Protein AF-A0A3B0U647-F1 (afdb_monomer_lite)

Foldseek 3Di:
DQDDQWDWDDDVVTDIDGPDDQQVAFLLSVCCNPVNPCPLQADPVRDPGLDPVDHDPCNVVVVVVSVVVSVVRRVHTRVNVVVVVVVVD

Structure (mmCIF, N/CA/C/O backbone):
data_AF-A0A3B0U647-F1
#
_entry.id   AF-A0A3B0U647-F1
#
loop_
_atom_site.group_PDB
_atom_site.id
_atom_site.type_symbol
_atom_site.label_atom_id
_atom_site.label_alt_id
_atom_site.label_comp_id
_atom_site.label_asym_id
_atom_site.label_entity_id
_atom_site.label_seq_id
_atom_site.pdbx_PDB_ins_code
_atom_site.Cartn_x
_atom_site.Cartn_y
_atom_site.Cartn_z
_atom_site.occupancy
_atom_site.B_iso_or_equiv
_atom_site.auth_seq_id
_atom_site.auth_comp_id
_atom_site.auth_asym_id
_atom_site.auth_atom_id
_atom_site.pdbx_PDB_model_num
ATOM 1 N N . MET A 1 1 ? -8.548 -4.624 -10.305 1.00 40.34 1 MET A N 1
ATOM 2 C CA . MET A 1 1 ? -7.551 -4.963 -11.346 1.00 40.34 1 MET A CA 1
ATOM 3 C C . MET A 1 1 ? -6.185 -4.590 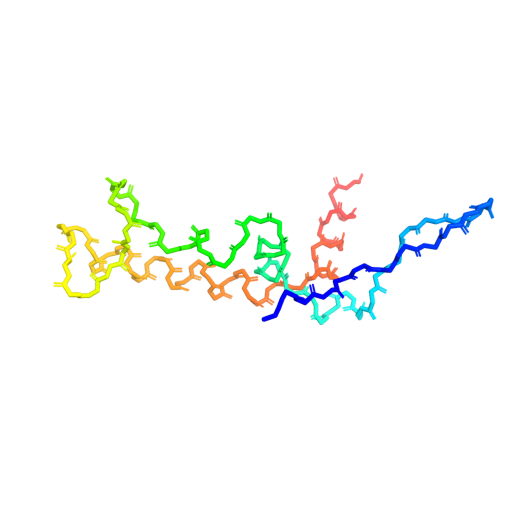-10.799 1.00 40.34 1 MET A C 1
ATOM 5 O O . MET A 1 1 ? -6.061 -3.480 -10.305 1.00 40.34 1 MET A O 1
ATOM 9 N N . ALA A 1 2 ? -5.205 -5.495 -10.811 1.00 56.69 2 ALA A N 1
ATOM 10 C CA . ALA A 1 2 ? -3.854 -5.167 -10.354 1.00 56.69 2 ALA A CA 1
ATOM 11 C C . ALA A 1 2 ? -3.219 -4.152 -11.323 1.00 56.69 2 ALA A C 1
ATOM 13 O O . ALA A 1 2 ? -3.179 -4.398 -12.531 1.00 56.69 2 ALA A O 1
ATOM 14 N N . LYS A 1 3 ? -2.777 -3.001 -10.804 1.00 67.81 3 LYS A N 1
ATOM 15 C CA . LYS A 1 3 ? -2.068 -1.965 -11.569 1.00 67.81 3 LYS A CA 1
ATOM 16 C C . LYS A 1 3 ? -0.747 -2.569 -12.067 1.00 67.81 3 LYS A C 1
ATOM 18 O O . LYS A 1 3 ? -0.004 -3.169 -11.293 1.00 67.81 3 LYS A O 1
ATOM 23 N N . LYS A 1 4 ? -0.480 -2.495 -13.376 1.00 80.94 4 LYS A N 1
ATOM 24 C CA . LYS A 1 4 ? 0.770 -3.001 -13.963 1.00 80.94 4 LYS A CA 1
ATOM 25 C C . LYS A 1 4 ? 1.835 -1.917 -13.853 1.00 80.94 4 LYS A C 1
ATOM 27 O O . LYS A 1 4 ? 1.825 -0.990 -14.652 1.00 80.94 4 LYS A O 1
ATOM 32 N N . PHE A 1 5 ? 2.761 -2.063 -12.910 1.00 88.75 5 PHE A N 1
ATOM 33 C CA . PHE A 1 5 ? 3.846 -1.097 -12.706 1.00 88.75 5 PHE A CA 1
ATOM 34 C C . PHE A 1 5 ? 5.017 -1.274 -13.669 1.00 88.75 5 PHE A C 1
ATOM 36 O O . PHE A 1 5 ? 5.737 -0.317 -13.918 1.00 88.75 5 PHE A O 1
ATOM 43 N N . LEU A 1 6 ? 5.220 -2.476 -14.215 1.00 93.38 6 LEU A N 1
ATOM 44 C CA . LEU A 1 6 ? 6.375 -2.788 -15.054 1.00 93.38 6 LEU A CA 1
ATOM 45 C C . LEU A 1 6 ? 5.959 -3.267 -16.446 1.00 93.38 6 LEU A C 1
ATOM 47 O O . LEU A 1 6 ? 4.965 -3.981 -16.602 1.00 93.38 6 LEU A O 1
ATOM 51 N N . THR A 1 7 ? 6.770 -2.924 -17.442 1.00 93.31 7 THR A N 1
ATOM 52 C CA . THR A 1 7 ? 6.775 -3.547 -18.769 1.00 93.31 7 THR A CA 1
ATOM 53 C C . THR A 1 7 ? 8.067 -4.330 -18.943 1.00 93.31 7 THR A C 1
ATOM 55 O O . THR A 1 7 ? 9.154 -3.807 -18.689 1.00 93.31 7 THR A O 1
ATOM 58 N N . ALA A 1 8 ? 7.942 -5.582 -19.384 1.00 94.31 8 ALA A N 1
ATOM 59 C CA . ALA A 1 8 ? 9.072 -6.433 -19.735 1.00 94.31 8 ALA A CA 1
ATOM 60 C C . ALA A 1 8 ? 9.427 -6.247 -21.216 1.00 94.31 8 ALA A C 1
ATOM 62 O O . ALA A 1 8 ? 8.565 -6.380 -22.084 1.00 94.31 8 ALA A O 1
ATOM 63 N N . ILE A 1 9 ? 10.696 -5.968 -21.496 1.00 95.25 9 ILE A N 1
ATOM 64 C CA . ILE A 1 9 ? 11.244 -5.833 -22.846 1.00 95.25 9 ILE A CA 1
ATOM 65 C C . ILE A 1 9 ? 12.132 -7.060 -23.104 1.00 95.25 9 ILE A C 1
ATOM 67 O O . ILE A 1 9 ? 13.193 -7.160 -22.486 1.00 95.25 9 ILE A O 1
ATOM 71 N N . PRO A 1 10 ? 11.714 -8.018 -23.952 1.00 94.44 10 PRO A N 1
ATOM 72 C CA . PRO A 1 10 ? 12.498 -9.218 -24.237 1.00 94.44 10 PRO A CA 1
ATOM 73 C C . PRO A 1 10 ? 13.627 -8.960 -25.250 1.00 94.44 10 PRO A C 1
ATOM 75 O O . PRO A 1 10 ? 13.551 -8.040 -26.061 1.00 94.44 10 PRO A O 1
ATOM 78 N N . GLY A 1 11 ? 14.642 -9.832 -25.244 1.00 94.88 11 GLY A N 1
ATOM 79 C CA . GLY A 1 11 ? 15.763 -9.822 -26.195 1.00 94.88 11 GLY A CA 1
ATOM 80 C C . GLY A 1 11 ? 17.059 -9.195 -25.651 1.00 94.88 11 GLY A C 1
ATOM 81 O O . GLY A 1 11 ? 17.091 -8.717 -24.514 1.00 94.88 11 GLY A O 1
ATOM 82 N N . PRO A 1 12 ? 18.159 -9.224 -26.430 1.00 94.44 12 PRO A N 1
ATOM 83 C CA . PRO A 1 12 ? 19.431 -8.612 -26.043 1.00 94.44 12 PRO A CA 1
ATOM 84 C C . PRO A 1 12 ? 19.278 -7.106 -25.792 1.00 94.44 12 PRO A C 1
ATOM 86 O O . PRO A 1 12 ? 18.727 -6.393 -26.626 1.00 94.44 12 PRO A O 1
ATOM 89 N N . GLY A 1 13 ? 19.750 -6.623 -24.639 1.00 91.44 13 GLY A N 1
ATOM 90 C CA . GLY A 1 13 ? 19.538 -5.234 -24.200 1.00 91.44 13 GLY A CA 1
ATOM 91 C C . GLY A 1 13 ? 18.145 -4.954 -23.617 1.00 91.44 13 GLY A C 1
ATOM 92 O O . GLY A 1 13 ? 17.812 -3.800 -23.356 1.00 91.44 13 GLY A O 1
ATOM 93 N N . GLY A 1 14 ? 17.334 -5.997 -23.422 1.00 93.75 14 GLY A N 1
ATOM 94 C CA . GLY A 1 14 ? 16.043 -5.927 -22.753 1.00 93.75 14 GLY A CA 1
ATOM 95 C C . GLY A 1 14 ? 16.137 -5.685 -21.243 1.00 93.75 14 GLY A C 1
ATOM 96 O O . GLY A 1 14 ? 17.193 -5.379 -20.690 1.00 93.75 14 GLY A O 1
ATOM 97 N N . GLY A 1 15 ? 15.007 -5.834 -20.557 1.00 93.94 15 GLY A N 1
ATOM 98 C CA . GLY A 1 15 ? 14.897 -5.610 -19.117 1.00 93.94 15 GLY A CA 1
ATOM 99 C C . GLY A 1 15 ? 13.488 -5.207 -18.700 1.00 93.94 15 GLY A C 1
ATOM 100 O O . GLY A 1 15 ? 12.524 -5.429 -19.431 1.00 93.94 15 GLY A O 1
ATOM 101 N N . TYR A 1 16 ? 13.371 -4.596 -17.525 1.00 94.19 16 TYR A N 1
ATOM 102 C CA . TYR A 1 16 ? 12.113 -4.042 -17.033 1.00 94.19 16 TYR A CA 1
ATOM 103 C C . TYR A 1 16 ? 12.173 -2.522 -17.017 1.00 94.19 16 TYR A C 1
ATOM 105 O O . TYR A 1 16 ? 13.199 -1.931 -16.681 1.00 94.19 16 TYR A O 1
ATOM 113 N N . ARG A 1 17 ? 11.051 -1.893 -17.353 1.00 92.94 17 ARG A N 1
ATOM 114 C CA . ARG A 1 17 ? 10.860 -0.449 -17.236 1.00 92.94 17 ARG A CA 1
ATOM 115 C C . ARG A 1 17 ? 9.599 -0.165 -16.432 1.00 92.94 17 ARG A C 1
ATOM 117 O O . ARG A 1 17 ? 8.620 -0.894 -16.568 1.00 92.94 17 ARG A O 1
ATOM 124 N N . LEU A 1 18 ? 9.641 0.888 -15.619 1.00 93.31 18 LEU A N 1
ATOM 125 C CA . LEU A 1 18 ? 8.466 1.413 -14.931 1.00 93.31 18 LEU A CA 1
ATOM 126 C C . LEU A 1 18 ? 7.485 2.009 -15.952 1.00 93.31 18 LEU A C 1
ATOM 128 O O . LEU A 1 18 ? 7.897 2.722 -16.866 1.00 93.31 18 LEU A O 1
ATOM 132 N N . ASN A 1 19 ? 6.205 1.683 -15.815 1.00 93.62 19 ASN A N 1
ATOM 133 C CA . ASN A 1 19 ? 5.147 2.160 -16.707 1.00 93.62 19 ASN A CA 1
ATOM 134 C C . ASN A 1 19 ? 4.722 3.592 -16.386 1.00 93.62 19 ASN A C 1
ATOM 136 O O . ASN A 1 19 ? 4.384 4.343 -17.296 1.00 93.62 19 ASN A O 1
ATOM 140 N N . ASP A 1 20 ? 4.774 3.946 -15.105 1.00 92.00 20 ASP A N 1
ATOM 141 C CA . ASP A 1 20 ? 4.380 5.246 -14.573 1.00 92.00 20 ASP A CA 1
ATOM 142 C C . ASP A 1 20 ? 5.622 6.051 -14.160 1.00 92.00 20 ASP A C 1
ATOM 144 O O . ASP A 1 20 ? 6.721 5.503 -14.024 1.00 92.00 20 ASP A O 1
ATOM 148 N N . HIS A 1 21 ? 5.471 7.357 -13.936 1.00 94.94 21 HIS A N 1
ATOM 149 C CA . HIS A 1 21 ? 6.543 8.149 -13.338 1.00 94.94 21 HIS A CA 1
ATOM 150 C C . HIS A 1 21 ? 6.742 7.717 -11.868 1.00 94.94 21 HIS A C 1
ATOM 152 O O . HIS A 1 21 ? 5.751 7.464 -11.186 1.00 94.94 21 HIS A O 1
ATOM 158 N N . PRO A 1 22 ? 7.976 7.664 -11.320 1.00 95.12 22 PRO A N 1
ATOM 159 C CA . PRO A 1 22 ? 8.199 7.250 -9.927 1.00 95.12 22 PRO A CA 1
ATOM 160 C C . PRO A 1 22 ? 7.396 8.053 -8.887 1.00 95.12 22 PRO A C 1
ATOM 162 O O . PRO A 1 22 ? 6.972 7.502 -7.878 1.00 95.12 22 PRO A O 1
ATOM 165 N N . LYS A 1 23 ? 7.119 9.333 -9.164 1.00 96.25 23 LYS A N 1
ATOM 166 C CA . LYS A 1 23 ? 6.243 10.183 -8.330 1.00 96.25 23 LYS A CA 1
ATOM 167 C C . LYS A 1 23 ? 4.781 9.723 -8.255 1.00 96.25 23 LYS A C 1
ATOM 169 O O . LYS A 1 23 ? 4.089 10.072 -7.309 1.00 96.25 23 LYS A O 1
ATOM 174 N N . ASP A 1 24 ? 4.314 8.951 -9.233 1.00 94.94 24 ASP A N 1
ATOM 175 C CA . ASP A 1 24 ? 2.921 8.489 -9.329 1.00 94.94 24 ASP A CA 1
ATOM 176 C C . ASP A 1 24 ? 2.733 7.075 -8.743 1.00 94.94 24 ASP A C 1
ATOM 178 O O . ASP A 1 24 ? 1.668 6.457 -8.874 1.00 94.94 24 ASP A O 1
ATOM 182 N N . VAL A 1 25 ? 3.786 6.533 -8.122 1.00 95.56 25 VAL A N 1
ATOM 183 C CA . VAL A 1 25 ? 3.822 5.194 -7.532 1.00 95.56 25 VAL A CA 1
ATOM 184 C C . VAL A 1 25 ? 4.120 5.325 -6.044 1.00 95.56 25 VAL A C 1
ATOM 186 O O . VAL A 1 25 ? 5.254 5.591 -5.653 1.00 95.56 25 VAL A O 1
ATOM 189 N N . SER A 1 26 ? 3.101 5.122 -5.209 1.00 96.38 26 SER A N 1
ATOM 190 C CA . SER A 1 26 ? 3.262 5.143 -3.750 1.00 96.38 26 SER A CA 1
ATOM 191 C C . SER A 1 26 ? 3.924 3.867 -3.212 1.00 96.38 26 SER A C 1
ATOM 193 O O . SER A 1 26 ? 3.908 2.810 -3.850 1.00 96.38 26 SER A O 1
ATOM 195 N N . LEU A 1 27 ? 4.457 3.918 -1.990 1.00 95.50 27 LEU A N 1
ATOM 196 C CA . LEU A 1 27 ? 4.891 2.710 -1.280 1.00 95.50 27 LEU A CA 1
ATOM 197 C C . LEU A 1 27 ? 3.726 1.728 -1.083 1.00 95.50 27 LEU A C 1
ATOM 199 O O . LEU A 1 27 ? 3.902 0.518 -1.223 1.00 95.50 27 LEU A O 1
ATOM 203 N N . TYR A 1 28 ? 2.530 2.245 -0.795 1.00 95.12 28 TYR A N 1
ATOM 204 C CA . TYR A 1 28 ? 1.313 1.442 -0.683 1.00 95.12 28 TYR A CA 1
ATOM 205 C C . TYR A 1 28 ? 1.010 0.663 -1.973 1.00 95.12 28 TYR A C 1
ATOM 207 O O . TYR A 1 28 ? 0.749 -0.539 -1.920 1.00 95.12 28 TYR A O 1
ATOM 215 N N . ASP A 1 29 ? 1.102 1.331 -3.124 1.00 93.81 29 ASP A N 1
ATOM 216 C CA . ASP A 1 29 ? 0.911 0.742 -4.453 1.00 93.81 29 ASP A CA 1
ATOM 217 C C . ASP A 1 29 ? 1.852 -0.452 -4.685 1.00 93.81 29 ASP A C 1
ATOM 219 O O . ASP A 1 29 ? 1.423 -1.506 -5.161 1.00 93.81 29 ASP A O 1
ATOM 223 N N . ILE A 1 30 ? 3.123 -0.308 -4.294 1.00 93.12 30 ILE A N 1
ATOM 224 C CA . ILE A 1 30 ? 4.139 -1.363 -4.409 1.00 93.12 30 ILE A CA 1
ATOM 225 C C . ILE A 1 30 ? 3.801 -2.551 -3.500 1.00 93.12 30 ILE A C 1
ATOM 227 O O . ILE A 1 30 ? 3.843 -3.693 -3.957 1.00 93.12 30 ILE A O 1
ATOM 231 N N . ILE A 1 31 ? 3.432 -2.302 -2.238 1.00 93.00 31 ILE A N 1
ATOM 232 C CA . ILE A 1 31 ? 3.067 -3.370 -1.291 1.00 93.00 31 ILE A CA 1
ATOM 233 C C . ILE A 1 31 ? 1.863 -4.155 -1.817 1.00 93.00 31 ILE A C 1
ATOM 235 O O . ILE A 1 31 ? 1.894 -5.381 -1.857 1.00 93.00 31 ILE A O 1
ATOM 239 N N . VAL A 1 32 ? 0.819 -3.472 -2.293 1.00 92.88 32 VAL A N 1
ATOM 240 C CA . VAL A 1 32 ? -0.367 -4.135 -2.857 1.00 92.88 32 VAL A CA 1
ATOM 241 C C . VAL A 1 32 ? -0.026 -4.935 -4.118 1.00 92.88 32 VAL A C 1
ATOM 243 O O . VAL A 1 32 ? -0.600 -6.003 -4.331 1.00 92.88 32 VAL A O 1
ATOM 246 N N . ALA A 1 33 ? 0.910 -4.464 -4.946 1.00 91.62 33 ALA A N 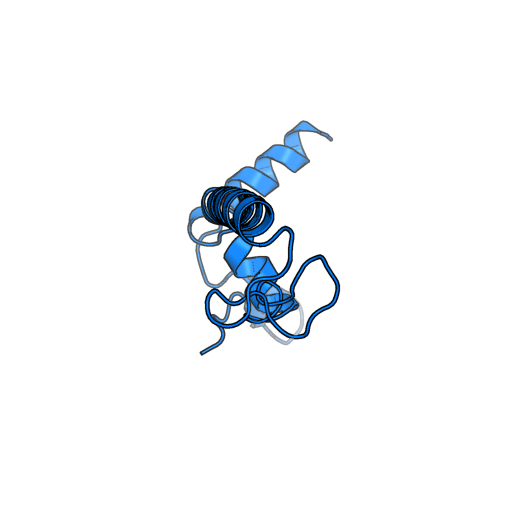1
ATOM 247 C CA . ALA A 1 33 ? 1.344 -5.186 -6.141 1.00 91.62 33 ALA A CA 1
ATOM 248 C C . ALA A 1 33 ? 2.066 -6.507 -5.828 1.00 91.62 33 ALA A C 1
ATOM 250 O O . ALA A 1 33 ? 1.976 -7.445 -6.620 1.00 91.62 33 ALA A O 1
ATOM 251 N N . VAL A 1 34 ? 2.786 -6.569 -4.702 1.00 91.62 34 VAL A N 1
ATOM 252 C CA . VAL A 1 34 ? 3.611 -7.720 -4.301 1.00 91.62 34 VAL A CA 1
ATOM 253 C C . VAL A 1 34 ? 2.855 -8.664 -3.362 1.00 91.62 34 VAL A C 1
ATOM 255 O O . VAL A 1 34 ? 2.785 -9.861 -3.630 1.00 91.62 34 VAL A O 1
ATOM 258 N N . ASP A 1 35 ? 2.265 -8.132 -2.290 1.00 90.50 35 ASP A N 1
ATOM 259 C CA . ASP A 1 35 ? 1.622 -8.902 -1.214 1.00 90.50 35 ASP A CA 1
ATOM 260 C C . ASP A 1 35 ? 0.098 -9.042 -1.389 1.00 90.50 35 ASP A C 1
ATOM 262 O O . ASP A 1 35 ? -0.550 -9.842 -0.706 1.00 90.50 35 ASP A O 1
ATOM 266 N N . GLY A 1 36 ? -0.488 -8.272 -2.309 1.00 89.00 36 GLY A N 1
ATOM 267 C CA . GLY A 1 36 ? -1.926 -8.228 -2.557 1.00 89.00 36 GLY A CA 1
ATOM 268 C C . GLY A 1 36 ? -2.681 -7.217 -1.689 1.00 89.00 36 GLY A C 1
ATOM 269 O O . GLY A 1 36 ? -2.228 -6.755 -0.642 1.00 89.00 36 GLY A O 1
ATOM 270 N N . ASP A 1 37 ? -3.900 -6.896 -2.117 1.00 82.81 37 ASP A N 1
ATOM 271 C CA . ASP A 1 37 ? -4.803 -5.935 -1.467 1.00 82.81 37 ASP A CA 1
ATOM 272 C C . ASP A 1 37 ? -5.229 -6.363 -0.051 1.00 82.81 37 ASP A C 1
ATOM 274 O O . ASP A 1 37 ? -5.401 -5.530 0.839 1.00 82.81 37 ASP A O 1
ATOM 278 N N . LYS A 1 38 ? -5.316 -7.674 0.187 1.00 86.50 38 LYS A N 1
ATO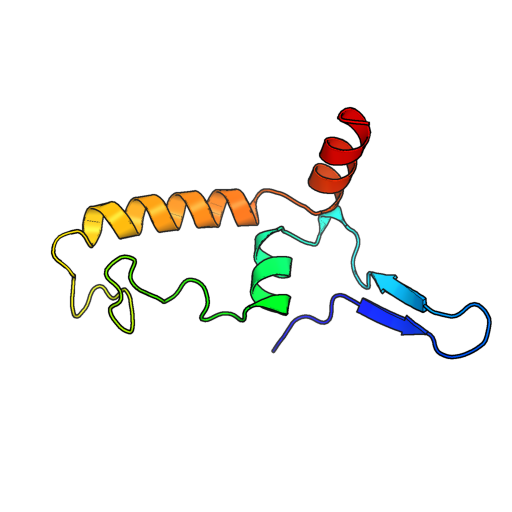M 279 C CA . LYS A 1 38 ? -5.676 -8.264 1.486 1.00 86.50 38 LYS A CA 1
ATOM 280 C C . LYS A 1 38 ? -4.568 -8.217 2.534 1.00 86.50 38 LYS A C 1
ATOM 282 O O . LYS A 1 38 ? -4.830 -8.573 3.685 1.00 86.50 38 LYS A O 1
ATOM 287 N N . MET A 1 39 ? -3.351 -7.797 2.182 1.00 85.75 39 MET A N 1
ATOM 288 C CA . MET A 1 39 ? -2.226 -7.734 3.122 1.00 85.75 39 MET A CA 1
ATOM 289 C C . MET A 1 39 ? -2.597 -6.958 4.392 1.00 85.75 39 MET A C 1
ATOM 291 O O . MET A 1 39 ? -2.335 -7.407 5.511 1.00 85.75 39 MET A O 1
ATOM 295 N N . PHE A 1 40 ? -3.303 -5.841 4.221 1.00 87.06 40 PHE A N 1
ATOM 296 C CA . PHE A 1 40 ? -3.693 -4.968 5.319 1.00 87.06 40 PHE A CA 1
ATOM 297 C C . PHE A 1 40 ? -4.980 -5.401 6.028 1.00 87.06 40 PHE A C 1
ATOM 299 O O . PHE A 1 40 ? -5.267 -4.894 7.108 1.00 87.06 40 PHE A O 1
ATOM 306 N N . ASP A 1 41 ? -5.761 -6.337 5.489 1.00 86.25 41 ASP A N 1
ATOM 307 C CA . ASP A 1 41 ? -7.057 -6.736 6.062 1.00 86.25 41 ASP A CA 1
ATOM 308 C C . ASP A 1 41 ? -6.940 -7.620 7.305 1.00 86.25 41 ASP A C 1
ATOM 310 O O . ASP A 1 41 ? -7.898 -7.737 8.077 1.00 86.25 41 ASP A O 1
ATOM 314 N N . ARG A 1 42 ? -5.766 -8.212 7.537 1.00 85.00 42 ARG A N 1
ATOM 315 C CA . ARG A 1 42 ? -5.524 -9.084 8.688 1.00 85.00 42 ARG A CA 1
ATOM 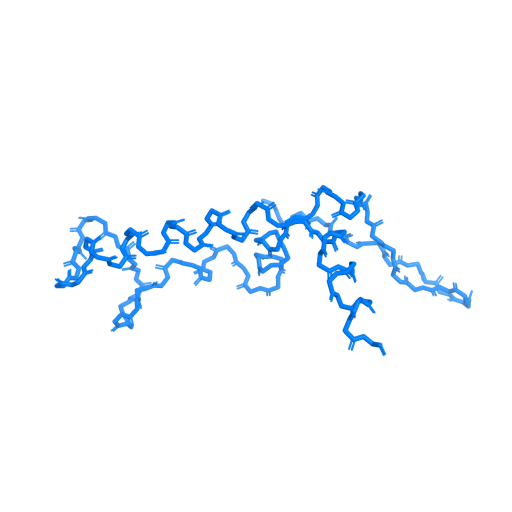316 C C . ARG A 1 42 ? -5.569 -8.310 10.003 1.00 85.00 42 ARG A C 1
ATOM 318 O O . ARG A 1 42 ? -5.139 -7.161 10.110 1.00 85.00 42 ARG A O 1
ATOM 325 N N . CYS A 1 43 ? -6.111 -8.954 11.031 1.00 89.44 43 CYS A N 1
ATOM 326 C CA . CYS A 1 43 ? -6.076 -8.414 12.382 1.00 89.44 43 CYS A CA 1
ATOM 327 C C . CYS A 1 43 ? -4.693 -8.648 12.996 1.00 89.44 43 CYS A C 1
ATOM 329 O O . CYS A 1 43 ? -4.144 -9.743 12.877 1.00 89.44 43 CYS A O 1
ATOM 331 N N . ILE A 1 44 ? -4.169 -7.661 13.726 1.00 89.69 44 ILE A N 1
ATOM 332 C CA . ILE A 1 44 ? -2.906 -7.802 14.466 1.00 89.69 44 ILE A CA 1
ATOM 333 C C . ILE A 1 44 ? -2.949 -8.929 15.513 1.00 89.69 44 ILE A C 1
ATOM 335 O O . ILE A 1 44 ? -1.921 -9.509 15.835 1.00 89.69 44 ILE A O 1
ATOM 339 N N . MET A 1 45 ? -4.139 -9.293 16.003 1.00 89.69 45 MET A N 1
ATOM 340 C CA . MET A 1 45 ? -4.330 -10.423 16.923 1.00 89.69 45 MET A CA 1
ATOM 341 C C . MET A 1 45 ? -4.373 -11.793 16.224 1.00 89.69 45 MET A C 1
ATOM 343 O O . MET A 1 45 ? -4.694 -12.791 16.861 1.00 89.69 45 MET A O 1
ATOM 347 N N . GLY A 1 46 ? -4.125 -11.863 14.913 1.00 86.25 46 GLY A N 1
ATOM 348 C CA . GLY A 1 46 ? -4.169 -13.116 14.151 1.00 86.25 46 GLY A CA 1
ATOM 349 C C . GLY A 1 46 ? -5.575 -13.581 13.752 1.00 86.25 46 GLY A C 1
ATOM 350 O O . GLY A 1 46 ? -5.724 -14.670 13.203 1.00 86.25 46 GLY A O 1
ATOM 351 N N . LEU A 1 47 ? -6.613 -12.768 13.981 1.00 87.38 47 LEU A N 1
ATOM 352 C CA . LEU A 1 47 ? -7.948 -13.026 13.432 1.00 87.38 47 LEU A CA 1
ATOM 353 C C . LEU A 1 47 ? -7.946 -12.853 11.907 1.00 87.38 47 LEU A C 1
ATOM 355 O O . LEU A 1 47 ? -7.201 -12.036 11.358 1.00 87.38 47 LEU A O 1
ATOM 359 N N . SER A 1 48 ? -8.840 -13.578 11.233 1.00 85.06 48 SER A N 1
ATOM 360 C CA . SER A 1 48 ? -8.921 -13.614 9.767 1.00 85.06 48 SER A CA 1
ATOM 361 C C . SER A 1 48 ? -9.105 -12.237 9.124 1.00 85.06 48 SER A C 1
ATOM 363 O O . SER A 1 48 ? -8.548 -11.991 8.056 1.00 85.06 48 SER A O 1
ATOM 365 N N . LYS A 1 49 ? -9.853 -11.335 9.770 1.00 87.56 49 LYS A N 1
ATOM 366 C CA . LYS A 1 49 ? -10.077 -9.964 9.306 1.00 87.56 49 LYS A CA 1
ATOM 367 C C . LYS A 1 49 ? -10.204 -8.996 10.480 1.00 87.56 49 LYS A C 1
ATOM 369 O O . LYS A 1 49 ? -10.821 -9.316 11.492 1.00 87.56 49 LYS A O 1
ATOM 374 N N . CYS A 1 50 ? -9.663 -7.794 10.322 1.00 88.75 50 CYS A N 1
ATOM 375 C CA . CYS A 1 50 ? -9.985 -6.649 11.167 1.00 88.75 50 CYS A CA 1
ATOM 376 C C . CYS A 1 50 ? -11.309 -6.026 10.680 1.00 88.75 50 CYS A C 1
ATOM 378 O O . CYS A 1 50 ? -11.330 -5.441 9.597 1.00 88.75 50 CYS A O 1
ATOM 380 N N . SER A 1 51 ? -12.408 -6.168 11.434 1.00 88.31 51 SER A N 1
ATOM 381 C CA . SER A 1 51 ? -13.737 -5.641 11.060 1.00 88.31 51 SER A CA 1
ATOM 382 C C . SER A 1 51 ? -14.424 -4.928 12.224 1.00 88.31 51 SER A C 1
ATOM 384 O O . SER A 1 51 ? -14.301 -5.363 13.368 1.00 88.31 51 SER A O 1
ATOM 386 N N . ASP A 1 52 ? -15.193 -3.883 11.910 1.00 90.19 52 ASP A N 1
ATOM 387 C CA . ASP A 1 52 ? -16.084 -3.205 12.859 1.00 90.19 52 ASP A CA 1
ATOM 388 C C . ASP A 1 52 ? -17.266 -4.109 13.289 1.00 90.19 52 ASP A C 1
ATOM 390 O O . ASP A 1 52 ? -17.795 -3.927 14.381 1.00 90.19 52 ASP A O 1
ATOM 394 N N . ASP A 1 53 ? -17.631 -5.132 12.498 1.00 90.50 53 ASP A N 1
ATOM 395 C CA . ASP A 1 53 ? -18.735 -6.062 12.823 1.00 90.50 53 ASP A CA 1
ATOM 396 C C . ASP A 1 53 ? -18.396 -7.040 13.958 1.00 90.50 53 ASP A C 1
ATOM 398 O O . ASP A 1 53 ? -19.269 -7.526 14.676 1.00 90.50 53 ASP A O 1
ATOM 402 N N . LYS A 1 54 ? -17.112 -7.397 14.075 1.00 88.00 54 LYS A N 1
ATOM 403 C CA . LYS A 1 54 ? -16.582 -8.334 15.075 1.00 88.00 54 LYS A CA 1
ATOM 404 C C . LYS A 1 54 ? -15.303 -7.741 15.667 1.00 88.00 54 LYS A C 1
ATOM 406 O O . LYS A 1 54 ? -14.209 -8.227 15.362 1.00 88.00 54 LYS A O 1
ATOM 411 N N . PRO A 1 55 ? -15.425 -6.666 16.466 1.00 91.06 55 PRO A N 1
ATOM 412 C CA . PRO A 1 55 ? -14.270 -5.949 16.970 1.00 91.06 55 PRO A CA 1
ATOM 413 C C . PRO A 1 55 ? -13.513 -6.823 17.970 1.00 91.06 55 PRO A C 1
ATOM 415 O O . PRO A 1 55 ? -14.081 -7.383 18.908 1.00 91.06 55 PRO A O 1
ATOM 418 N N . CYS A 1 56 ? -12.204 -6.935 17.776 1.00 91.94 56 CYS A N 1
ATOM 419 C CA . CYS A 1 56 ? -11.315 -7.513 18.776 1.00 91.94 56 CYS A CA 1
ATOM 420 C C . CYS A 1 56 ? -11.137 -6.561 19.981 1.00 91.94 56 CYS A C 1
ATOM 422 O O . CYS A 1 56 ? -11.390 -5.361 19.851 1.00 91.94 56 CYS A O 1
ATOM 424 N N . PRO A 1 57 ? -10.646 -7.040 21.141 1.00 93.12 57 PRO A N 1
ATOM 425 C CA . PRO A 1 57 ? -10.469 -6.202 22.334 1.00 93.12 57 PRO A CA 1
ATOM 426 C C . PRO A 1 57 ? -9.625 -4.933 22.125 1.00 93.12 57 PRO A C 1
ATOM 428 O O . PRO A 1 57 ? -9.823 -3.944 22.823 1.00 93.12 57 PRO A O 1
ATOM 431 N N . ILE A 1 58 ? -8.707 -4.938 21.152 1.00 94.25 58 ILE A N 1
ATOM 432 C CA . ILE A 1 58 ? -7.850 -3.788 20.813 1.00 94.25 58 ILE A CA 1
ATOM 433 C C . ILE A 1 58 ? -8.260 -3.084 19.511 1.00 94.25 58 ILE A C 1
ATOM 435 O O . ILE A 1 58 ? -7.495 -2.276 18.986 1.00 94.25 58 ILE A O 1
ATOM 439 N N . HIS A 1 59 ? -9.447 -3.384 18.971 1.00 94.19 59 HIS A N 1
ATOM 440 C CA . HIS A 1 59 ? -9.872 -2.981 17.624 1.00 94.19 59 HIS A CA 1
ATOM 441 C C . HIS A 1 59 ? -9.773 -1.481 17.386 1.00 94.19 59 HIS A C 1
ATOM 443 O O . HIS A 1 59 ? -9.154 -1.057 16.419 1.00 94.19 59 HIS A O 1
ATOM 449 N N . THR A 1 60 ? -10.317 -0.669 18.289 1.00 93.44 60 THR A N 1
ATOM 450 C CA . THR A 1 60 ? -10.322 0.792 18.146 1.00 93.44 60 THR A CA 1
ATOM 451 C C . THR A 1 60 ? -8.909 1.372 18.108 1.00 93.44 60 THR A C 1
ATOM 453 O O . THR A 1 60 ? -8.624 2.266 17.313 1.00 93.44 60 THR A O 1
ATOM 456 N N . THR A 1 61 ? -8.010 0.853 18.946 1.00 94.06 61 THR A N 1
ATOM 457 C CA . THR A 1 61 ? -6.604 1.276 18.980 1.00 94.06 61 THR A CA 1
ATOM 458 C C . THR A 1 61 ? -5.884 0.839 17.711 1.00 94.06 61 THR A C 1
ATOM 460 O O . THR A 1 61 ? -5.204 1.642 17.075 1.00 94.06 61 THR A O 1
ATOM 463 N N . TRP A 1 62 ? -6.073 -0.420 17.308 1.00 93.88 62 TRP A N 1
ATOM 464 C CA . TRP A 1 62 ? -5.438 -0.967 16.117 1.00 93.88 62 TRP A CA 1
ATOM 465 C C . TRP A 1 62 ? -5.920 -0.287 14.836 1.00 93.88 62 TRP A C 1
ATOM 467 O O . TRP A 1 62 ? -5.097 0.056 13.995 1.00 93.88 62 TRP A O 1
ATOM 477 N N . LYS A 1 63 ? -7.224 -0.029 14.702 1.00 93.62 63 LYS A N 1
ATOM 478 C CA . LYS A 1 63 ? -7.815 0.663 13.552 1.00 93.62 63 LYS A CA 1
ATOM 479 C C . LYS A 1 63 ? -7.152 2.020 13.321 1.00 93.62 63 LYS A C 1
ATOM 481 O O . LYS A 1 63 ? -6.661 2.260 12.225 1.00 93.62 63 LYS A O 1
ATOM 486 N N . LYS A 1 64 ? -7.036 2.846 14.368 1.00 94.62 64 LYS A N 1
ATOM 487 C CA . LYS A 1 64 ? -6.384 4.166 14.285 1.00 94.62 64 LYS A CA 1
ATOM 488 C C . LYS A 1 64 ? -4.916 4.074 13.862 1.00 94.62 64 LYS A C 1
ATOM 490 O O . LYS A 1 64 ? -4.473 4.827 13.001 1.00 94.62 64 LYS A O 1
ATOM 495 N N . LEU A 1 65 ? -4.161 3.147 14.454 1.00 94.25 65 LEU A N 1
ATOM 496 C CA . LEU A 1 65 ? -2.749 2.939 14.111 1.00 94.25 65 LEU A CA 1
ATOM 497 C C . LEU A 1 65 ? -2.583 2.454 12.668 1.00 94.25 65 LEU A C 1
ATOM 499 O O . LEU A 1 65 ? -1.745 2.969 11.932 1.00 94.25 65 LEU A O 1
ATOM 503 N N . LYS A 1 66 ? -3.411 1.492 12.255 1.00 93.19 66 LYS A N 1
ATOM 504 C CA . LYS A 1 66 ? -3.435 0.961 10.893 1.00 93.19 66 LYS A CA 1
ATOM 505 C C . LYS A 1 66 ? -3.765 2.058 9.881 1.00 93.19 66 LYS A C 1
ATOM 507 O O . LYS A 1 66 ? -3.090 2.141 8.865 1.00 93.19 66 LYS A O 1
ATOM 512 N N . GLU A 1 67 ? -4.770 2.890 10.145 1.00 94.06 67 GLU A N 1
ATOM 513 C CA . GLU A 1 67 ? -5.146 4.011 9.274 1.00 94.06 67 GLU A CA 1
ATOM 514 C C . GLU A 1 67 ? -3.988 5.001 9.110 1.00 94.06 67 GLU A C 1
ATOM 516 O O . GLU A 1 67 ? -3.609 5.300 7.983 1.00 94.06 67 GLU A O 1
ATOM 521 N N . SER A 1 68 ? -3.355 5.426 10.208 1.00 95.81 68 SER A N 1
ATOM 522 C CA . SER A 1 68 ? -2.195 6.326 10.143 1.00 95.81 68 SER A CA 1
ATOM 523 C C . SER A 1 68 ? -1.017 5.710 9.382 1.00 95.81 68 SER A C 1
ATOM 525 O O . SER A 1 68 ? -0.411 6.379 8.551 1.00 95.81 68 SER A O 1
ATOM 527 N N . MET A 1 69 ? -0.718 4.429 9.609 1.00 95.00 69 MET A N 1
ATOM 528 C CA . MET A 1 69 ? 0.333 3.720 8.875 1.00 95.00 69 MET A CA 1
ATOM 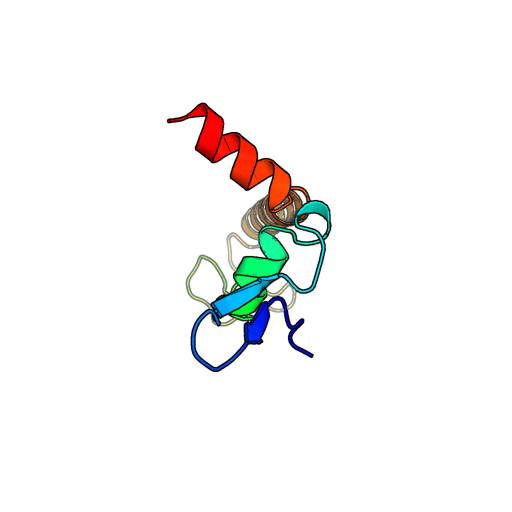529 C C . MET A 1 69 ? 0.034 3.660 7.371 1.00 95.00 69 MET A C 1
ATOM 531 O O . MET A 1 69 ? 0.931 3.846 6.553 1.00 95.00 69 MET A O 1
ATOM 535 N N . LEU A 1 70 ? -1.221 3.391 7.002 1.00 95.12 70 LEU A N 1
ATOM 536 C CA . LEU A 1 70 ? -1.643 3.325 5.607 1.00 95.12 70 LEU A CA 1
ATOM 537 C C . LEU A 1 70 ? -1.560 4.685 4.916 1.00 95.12 70 LEU A C 1
ATOM 539 O O . LEU A 1 70 ? -1.117 4.742 3.773 1.00 95.12 70 LEU A O 1
ATOM 543 N N . GLU A 1 71 ? -1.954 5.762 5.592 1.00 96.56 71 GLU A N 1
ATOM 544 C CA . GLU A 1 71 ? -1.809 7.125 5.070 1.00 96.56 71 GLU A CA 1
ATOM 545 C C . GLU A 1 71 ? -0.336 7.477 4.826 1.00 96.56 71 GLU A C 1
ATOM 547 O O . GLU A 1 71 ? 0.014 7.931 3.740 1.00 96.56 71 GLU A O 1
ATOM 552 N N . GLU A 1 72 ? 0.554 7.153 5.768 1.00 95.94 72 GLU A N 1
ATOM 553 C CA . GLU A 1 72 ? 2.002 7.353 5.606 1.00 95.94 72 GLU A CA 1
ATOM 554 C C . GLU A 1 72 ? 2.600 6.549 4.440 1.00 95.94 72 GLU A C 1
ATOM 556 O O . GLU A 1 72 ? 3.522 7.000 3.762 1.00 95.94 72 GLU A O 1
ATOM 561 N N . MET A 1 73 ? 2.097 5.339 4.183 1.00 95.44 73 MET A N 1
ATOM 562 C CA . MET A 1 73 ? 2.540 4.533 3.038 1.00 95.44 73 MET A CA 1
ATOM 563 C C . MET A 1 73 ? 1.986 5.049 1.707 1.00 95.44 73 MET A C 1
ATOM 565 O O . MET A 1 73 ? 2.617 4.860 0.668 1.00 95.44 73 MET A O 1
ATOM 569 N N . LYS A 1 74 ? 0.808 5.678 1.711 1.00 96.12 74 LYS A N 1
ATOM 570 C CA . LYS A 1 74 ? 0.218 6.287 0.513 1.00 96.12 74 LYS A CA 1
ATOM 571 C C . LYS A 1 74 ? 0.851 7.633 0.171 1.00 96.12 74 LYS A C 1
ATOM 573 O O . LYS A 1 74 ? 0.890 7.976 -1.004 1.00 96.12 74 LYS A O 1
ATOM 578 N N . SER A 1 75 ? 1.329 8.380 1.167 1.00 96.94 75 SER A N 1
ATOM 579 C CA . SER A 1 75 ? 1.910 9.713 0.969 1.00 96.94 75 SER A CA 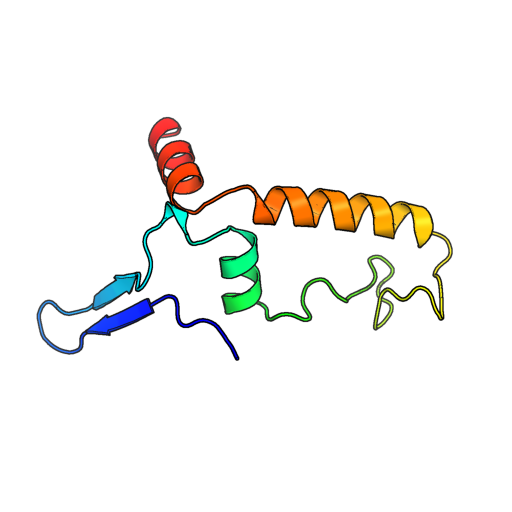1
ATOM 580 C C . SER A 1 75 ? 3.332 9.689 0.404 1.00 96.94 75 SER A C 1
ATOM 582 O O . SER A 1 75 ? 3.735 10.656 -0.235 1.00 96.94 75 SER A O 1
ATOM 584 N N . LYS A 1 76 ? 4.082 8.598 0.607 1.00 96.88 76 LYS A N 1
ATOM 585 C CA . LYS A 1 76 ? 5.462 8.451 0.121 1.00 96.88 76 LYS A CA 1
ATOM 586 C C . LYS A 1 76 ? 5.506 7.820 -1.260 1.00 96.88 76 LYS A C 1
ATOM 588 O O . LYS A 1 76 ? 5.074 6.676 -1.428 1.00 96.88 76 LYS A O 1
ATOM 593 N N . ASP A 1 77 ? 6.085 8.536 -2.217 1.00 97.06 77 ASP A N 1
ATOM 594 C CA . ASP A 1 77 ? 6.281 8.061 -3.585 1.00 97.06 77 ASP A CA 1
ATOM 595 C C . ASP A 1 77 ? 7.664 7.423 -3.814 1.00 97.06 77 ASP A C 1
ATOM 597 O O . ASP A 1 77 ? 8.608 7.582 -3.031 1.00 97.06 77 ASP A O 1
ATOM 601 N N . LEU A 1 78 ? 7.786 6.650 -4.895 1.00 95.69 78 LEU A N 1
ATOM 602 C CA . LEU A 1 78 ? 9.007 5.926 -5.236 1.00 95.69 78 LEU A CA 1
ATOM 603 C C . LEU A 1 78 ? 10.186 6.871 -5.515 1.00 95.69 78 LEU A C 1
ATOM 605 O O . LEU A 1 78 ? 11.327 6.506 -5.231 1.00 95.69 78 LEU A O 1
ATOM 609 N N . GLU A 1 79 ? 9.942 8.084 -6.021 1.00 96.75 79 GLU A N 1
ATOM 610 C CA . GLU A 1 79 ? 11.003 9.071 -6.244 1.00 96.75 79 GLU A CA 1
ATOM 611 C C . GLU A 1 79 ? 11.613 9.545 -4.917 1.00 96.75 79 GLU A C 1
ATOM 613 O O . GLU A 1 79 ? 12.838 9.625 -4.783 1.00 96.75 79 GLU A O 1
ATOM 618 N N . GLU A 1 80 ? 10.773 9.838 -3.922 1.00 96.62 80 GLU A N 1
ATOM 619 C CA . GLU A 1 80 ? 11.218 10.205 -2.577 1.00 96.62 80 GLU A CA 1
ATOM 620 C C . GLU A 1 80 ? 12.066 9.088 -1.956 1.00 96.62 80 GLU A C 1
ATOM 622 O O . GLU A 1 80 ? 13.159 9.344 -1.437 1.00 96.62 80 GLU A O 1
ATOM 627 N N . LEU A 1 81 ? 11.604 7.839 -2.066 1.00 95.44 81 LEU A N 1
ATOM 628 C CA . LEU A 1 81 ? 12.320 6.676 -1.544 1.00 95.44 81 LEU A CA 1
ATOM 629 C C . LEU A 1 81 ? 13.684 6.486 -2.217 1.00 95.44 81 LEU A C 1
ATOM 631 O O . LEU A 1 81 ? 14.673 6.233 -1.527 1.00 95.44 81 LEU A O 1
ATOM 635 N N . MET A 1 82 ? 13.766 6.654 -3.541 1.00 94.94 82 MET A N 1
ATOM 636 C CA . MET A 1 82 ? 15.032 6.587 -4.280 1.00 94.94 82 MET A CA 1
ATOM 637 C C . MET A 1 82 ? 16.033 7.630 -3.770 1.00 94.94 82 MET A C 1
ATOM 639 O O . MET A 1 82 ? 17.155 7.279 -3.397 1.00 94.94 82 MET A O 1
ATOM 643 N N . LYS A 1 83 ? 15.607 8.894 -3.644 1.00 96.06 83 LYS A N 1
ATOM 644 C CA . LYS A 1 83 ? 16.451 9.979 -3.110 1.00 96.06 83 LYS A CA 1
ATOM 645 C C . LYS A 1 83 ? 16.910 9.705 -1.677 1.00 96.06 83 LYS A C 1
ATOM 647 O O . LYS A 1 83 ? 18.032 10.049 -1.305 1.00 96.06 83 LYS A O 1
ATOM 652 N N . ALA A 1 84 ? 16.051 9.110 -0.851 1.00 93.94 84 ALA A N 1
ATOM 653 C CA . ALA A 1 84 ? 16.384 8.772 0.530 1.00 93.94 84 ALA A CA 1
ATOM 654 C C . ALA A 1 84 ? 17.464 7.680 0.628 1.00 93.94 84 ALA A C 1
ATOM 656 O O . ALA A 1 84 ? 18.267 7.707 1.563 1.00 93.94 84 ALA A O 1
ATOM 657 N N . VAL A 1 85 ? 17.501 6.737 -0.320 1.00 94.00 85 VAL A N 1
ATOM 658 C CA . VAL A 1 85 ? 18.541 5.698 -0.400 1.00 94.00 85 VAL A CA 1
ATOM 659 C C . VAL A 1 85 ? 19.864 6.276 -0.902 1.00 94.00 85 VAL A C 1
ATOM 661 O O . VAL A 1 85 ? 20.908 5.961 -0.336 1.00 94.00 85 VAL A O 1
ATOM 664 N N . GLU A 1 86 ? 19.837 7.152 -1.908 1.00 92.62 86 GLU A N 1
ATOM 665 C CA . GLU A 1 86 ? 21.045 7.803 -2.438 1.00 92.62 86 GLU A CA 1
ATOM 666 C C . GLU A 1 86 ? 21.770 8.637 -1.380 1.00 92.62 86 GLU A C 1
ATOM 668 O O . GLU A 1 86 ? 22.983 8.541 -1.259 1.00 92.62 86 GLU A O 1
ATOM 673 N N . LYS A 1 87 ? 21.032 9.382 -0.548 1.00 84.56 87 LYS A N 1
ATOM 674 C CA . LYS A 1 87 ? 21.609 10.182 0.550 1.00 84.56 87 LYS A CA 1
ATOM 675 C C . LYS A 1 87 ? 22.298 9.359 1.646 1.00 84.56 87 LYS A C 1
ATOM 677 O O . LYS A 1 87 ? 22.969 9.940 2.493 1.00 84.56 87 LYS A O 1
ATOM 682 N N . LYS A 1 88 ? 22.063 8.046 1.697 1.00 77.31 88 LYS A N 1
ATOM 683 C CA . LYS A 1 88 ? 22.643 7.135 2.698 1.00 77.31 88 LYS A CA 1
ATOM 684 C C . LYS A 1 88 ? 23.854 6.358 2.175 1.00 77.31 88 LYS A C 1
ATOM 686 O O . LYS A 1 88 ? 24.431 5.591 2.944 1.00 77.31 88 LYS A O 1
ATOM 691 N N . ARG A 1 89 ? 24.187 6.506 0.893 1.00 60.00 89 ARG A N 1
ATOM 692 C CA . ARG A 1 89 ? 25.406 5.972 0.278 1.00 60.00 89 ARG A CA 1
ATOM 693 C C . ARG A 1 89 ? 26.522 7.000 0.346 1.00 60.00 89 ARG A C 1
ATOM 695 O O . ARG A 1 89 ? 27.673 6.546 0.502 1.00 60.00 89 ARG A O 1
#

Radius of gyration: 17.2 Å; chains: 1; bounding box: 44×24×48 Å

pLDDT: mean 90.65, std 8.68, range [40.34, 97.06]

InterPro domains:
  IPR000944 Transcription regulator Rrf2 [PF02082] (4-83)
  IPR000944 Transcription regulator Rrf2 [PS51197] (1-83)
  IPR000944 Transcription regulator Rrf2 [PTHR33221] (3-88)
  IPR036388 Winged helix-like DNA-binding domain superfamily [G3DSA:1.10.10.10] (2-89)
  IPR036390 Winged helix DNA-binding domain superfamily [SSF46785] (4-85)

Sequence (89 aa):
MAKKFLTAIPGPGGGYRLNDHPKDVSLYDIIVAVDGDKMFDRCIMGLSKCSDDKPCPIHTTWKKLKESMLEEMKSKDLEELMKAVEKKR

Organism: NCBI:txid652676

Secondary structure (DSSP, 8-state):
-----EEEE-STT-EEEESS-GGG-BHHHHHHHHH-GGGGGS-TTS-S---SSS--TTHHHHHHHHHHHHHHHHH-BHHHHHHHHHTT-